Protein AF-D9QNC5-F1 (afdb_monomer_lite)

Secondary structure (DSSP, 8-state):
------------------EEEEEEEEETTEEEEEEEEE-TTS-EEEEEEEEE-SSTT--EEESSHHHHHHHHHHHHHHHHT-HHHHHHHTT-

Structure (mmCIF, N/CA/C/O backbone):
data_AF-D9QNC5-F1
#
_entry.id   AF-D9QNC5-F1
#
loop_
_atom_site.group_PDB
_atom_site.id
_atom_site.type_symbol
_atom_site.label_atom_id
_atom_site.label_alt_id
_atom_site.label_comp_id
_atom_site.label_asym_id
_atom_site.label_entity_id
_atom_site.label_seq_id
_atom_site.pdbx_PDB_ins_code
_atom_site.Cartn_x
_atom_site.Cartn_y
_atom_site.Cartn_z
_atom_site.occupancy
_atom_site.B_iso_or_equiv
_atom_site.auth_seq_id
_atom_site.auth_comp_id
_atom_site.auth_asym_id
_atom_site.auth_atom_id
_atom_site.pdbx_PDB_model_num
ATOM 1 N N . MET A 1 1 ? 14.129 -53.315 14.586 1.00 46.72 1 MET A N 1
ATOM 2 C CA . MET A 1 1 ? 15.032 -52.186 14.903 1.00 46.72 1 MET A CA 1
ATOM 3 C C . MET A 1 1 ? 15.669 -51.707 13.609 1.00 46.72 1 MET A C 1
ATOM 5 O O . MET A 1 1 ? 16.353 -52.487 12.968 1.00 46.72 1 MET A O 1
ATOM 9 N N . GLY A 1 2 ? 15.410 -50.463 13.215 1.00 40.59 2 GLY A N 1
ATOM 10 C CA . GLY A 1 2 ? 15.997 -49.821 12.038 1.00 40.59 2 GLY A CA 1
ATOM 11 C C . GLY A 1 2 ? 15.637 -48.341 12.077 1.00 40.59 2 GLY A C 1
ATOM 12 O O . GLY A 1 2 ? 14.490 -47.980 11.849 1.00 40.59 2 GLY A O 1
ATOM 13 N N . ARG A 1 3 ? 16.591 -47.516 12.514 1.00 44.19 3 ARG A N 1
ATOM 14 C CA . ARG A 1 3 ? 16.491 -46.054 12.615 1.00 44.19 3 ARG A CA 1
ATOM 15 C C . ARG A 1 3 ? 16.592 -45.405 11.228 1.00 44.19 3 ARG A C 1
ATOM 17 O O . ARG A 1 3 ? 17.121 -46.024 10.311 1.00 44.19 3 ARG A O 1
ATOM 24 N N . GLN A 1 4 ? 16.270 -44.106 11.218 1.00 48.12 4 GLN A N 1
ATOM 25 C CA . GLN A 1 4 ? 16.523 -43.057 10.213 1.00 48.12 4 GLN A CA 1
ATOM 26 C C . GLN A 1 4 ? 15.246 -42.701 9.438 1.00 48.12 4 GLN A C 1
ATOM 28 O O . GLN A 1 4 ? 14.660 -43.541 8.780 1.00 48.12 4 GLN A O 1
ATOM 33 N N . GLY A 1 5 ? 14.681 -41.501 9.540 1.00 38.09 5 GLY A N 1
ATOM 34 C CA . GLY A 1 5 ? 15.308 -40.208 9.786 1.00 38.09 5 GLY A CA 1
ATOM 35 C C . GLY A 1 5 ? 15.245 -39.412 8.489 1.00 38.09 5 GLY A C 1
ATOM 36 O O . GLY A 1 5 ? 15.911 -39.762 7.527 1.00 38.09 5 GLY A O 1
ATOM 37 N N . SER A 1 6 ? 14.444 -38.350 8.508 1.00 47.56 6 SER A N 1
ATOM 38 C CA . SER A 1 6 ? 14.621 -37.147 7.694 1.00 47.56 6 SER A CA 1
ATOM 39 C C . SER A 1 6 ? 14.641 -37.327 6.174 1.00 47.56 6 SER A C 1
ATOM 41 O O . SER A 1 6 ? 15.666 -37.594 5.556 1.00 47.56 6 SER A O 1
ATOM 43 N N . THR A 1 7 ? 13.547 -36.949 5.519 1.00 4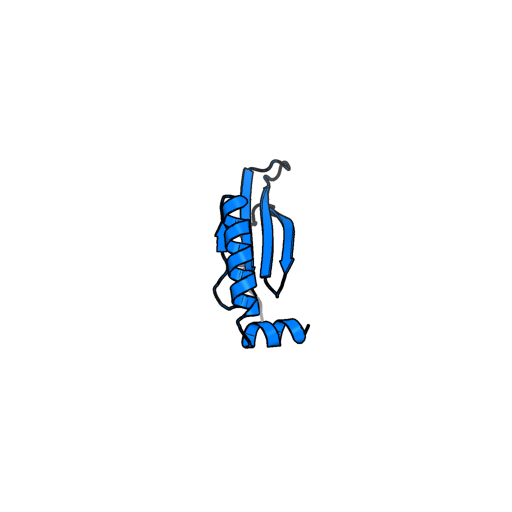6.09 7 THR A N 1
ATOM 44 C CA . THR A 1 7 ? 13.687 -36.296 4.214 1.00 46.09 7 THR A CA 1
ATOM 45 C C . THR A 1 7 ? 12.787 -35.080 4.184 1.00 46.09 7 THR A C 1
ATOM 47 O O . THR A 1 7 ? 11.579 -35.157 3.971 1.00 46.09 7 THR A O 1
ATOM 50 N N . LEU A 1 8 ? 13.433 -33.946 4.466 1.00 46.97 8 LEU A N 1
ATOM 51 C CA . LEU A 1 8 ? 12.949 -32.606 4.206 1.00 46.97 8 LEU A CA 1
ATOM 52 C C . LEU A 1 8 ? 12.242 -32.582 2.848 1.00 46.97 8 LEU A C 1
ATOM 54 O O . LEU A 1 8 ? 12.875 -32.790 1.808 1.00 46.97 8 LEU A O 1
ATOM 58 N N . ARG A 1 9 ? 10.950 -32.243 2.834 1.00 39.53 9 ARG A N 1
ATOM 59 C CA . ARG A 1 9 ? 10.347 -31.685 1.626 1.00 39.53 9 ARG A CA 1
ATOM 60 C C . ARG A 1 9 ? 10.987 -30.322 1.403 1.00 39.53 9 ARG A C 1
ATOM 62 O O . ARG A 1 9 ? 10.561 -29.311 1.948 1.00 39.53 9 ARG A O 1
ATOM 69 N N . LYS A 1 10 ? 12.045 -30.348 0.597 1.00 45.81 10 LYS A N 1
ATOM 70 C CA . LYS A 1 10 ? 12.599 -29.230 -0.157 1.00 45.81 10 LYS A CA 1
ATOM 71 C C . LYS A 1 10 ? 11.450 -28.629 -0.969 1.00 45.81 10 LYS A C 1
ATOM 73 O O . LYS A 1 10 ? 11.203 -29.035 -2.103 1.00 45.81 10 LYS A O 1
ATOM 78 N N . LEU A 1 11 ? 10.693 -27.713 -0.363 1.00 47.00 11 LEU A N 1
ATOM 79 C CA . LEU A 1 11 ? 9.836 -26.810 -1.112 1.00 47.00 11 LEU A CA 1
ATOM 80 C C . LEU A 1 11 ? 10.793 -25.973 -1.951 1.00 47.00 11 LEU A C 1
ATOM 82 O O . LEU A 1 11 ? 11.573 -25.173 -1.439 1.00 47.00 11 LEU A O 1
ATOM 86 N N . ARG A 1 12 ? 10.815 -26.328 -3.238 1.00 41.03 12 ARG A N 1
ATOM 87 C CA . ARG A 1 12 ? 11.523 -25.652 -4.318 1.00 41.03 12 ARG A CA 1
ATOM 88 C C . ARG A 1 12 ? 11.459 -24.154 -4.068 1.00 41.03 12 ARG A C 1
ATOM 90 O O . ARG A 1 12 ? 10.371 -23.610 -3.890 1.00 41.03 12 ARG A O 1
ATOM 97 N N . GLY A 1 13 ? 12.627 -23.521 -4.089 1.00 37.94 13 GLY A N 1
ATOM 98 C CA . GLY A 1 13 ? 12.710 -22.083 -4.216 1.00 37.94 13 GLY A CA 1
ATOM 99 C C . GLY A 1 13 ? 11.820 -21.639 -5.369 1.00 37.94 13 GLY A C 1
ATOM 100 O O . GLY A 1 13 ? 12.100 -21.920 -6.531 1.00 37.94 13 GLY A O 1
ATOM 101 N N . ILE A 1 14 ? 10.764 -20.913 -5.038 1.00 48.38 14 ILE A N 1
ATOM 102 C CA . ILE A 1 14 ? 10.494 -19.690 -5.771 1.00 48.38 14 ILE A CA 1
ATOM 103 C C . ILE A 1 14 ? 11.678 -18.795 -5.429 1.00 48.38 14 ILE A C 1
ATOM 105 O O . ILE A 1 14 ? 11.699 -18.146 -4.388 1.00 48.38 14 ILE A O 1
ATOM 109 N N . ALA A 1 15 ? 12.729 -18.860 -6.249 1.00 46.44 15 ALA A N 1
ATOM 110 C CA . ALA A 1 15 ? 13.670 -17.760 -6.325 1.00 46.44 15 ALA A CA 1
ATOM 111 C C . ALA A 1 15 ? 12.817 -16.558 -6.737 1.00 46.44 15 ALA A C 1
ATOM 113 O O . ALA A 1 15 ? 12.496 -16.396 -7.913 1.00 46.44 15 ALA A O 1
ATOM 114 N N . GLY A 1 16 ? 12.311 -15.820 -5.746 1.00 56.41 16 GLY A N 1
ATOM 115 C CA . GLY A 1 16 ? 11.633 -14.563 -5.989 1.00 56.41 16 GLY A CA 1
ATOM 116 C C . GLY A 1 16 ? 12.598 -13.727 -6.807 1.00 56.41 16 GLY A C 1
ATOM 117 O O . GLY A 1 16 ? 13.768 -13.607 -6.434 1.00 56.41 16 GLY A O 1
ATOM 118 N N . MET A 1 17 ? 12.140 -13.227 -7.954 1.00 63.47 17 MET A N 1
ATOM 119 C CA . MET A 1 17 ? 12.873 -12.185 -8.668 1.00 63.47 17 MET A CA 1
ATOM 120 C C . MET A 1 17 ? 13.277 -11.134 -7.626 1.00 63.47 17 MET A C 1
ATOM 122 O O . MET A 1 17 ? 12.428 -10.786 -6.798 1.00 63.47 17 MET A O 1
ATOM 126 N N . PRO A 1 18 ? 14.546 -10.691 -7.585 1.00 80.31 18 PRO A N 1
ATOM 127 C CA . PRO A 1 18 ? 14.960 -9.724 -6.585 1.00 80.31 18 PRO A CA 1
ATOM 128 C C . PRO A 1 18 ? 14.076 -8.487 -6.739 1.00 80.31 18 PRO A C 1
ATOM 130 O O . PRO A 1 18 ? 14.080 -7.843 -7.779 1.00 80.31 18 PRO A O 1
ATOM 133 N N . SER A 1 19 ? 13.251 -8.201 -5.736 1.00 83.38 19 SER A N 1
ATOM 134 C CA . SER A 1 19 ? 12.307 -7.089 -5.781 1.00 83.38 19 SER A CA 1
ATOM 135 C C . SER A 1 19 ? 12.751 -6.007 -4.814 1.00 83.38 19 SER A C 1
ATOM 137 O O . SER A 1 19 ? 12.953 -6.281 -3.627 1.00 83.38 19 SER A O 1
ATOM 139 N N . ARG A 1 20 ? 12.864 -4.771 -5.291 1.00 88.56 20 ARG A N 1
ATOM 140 C CA . ARG A 1 20 ? 13.063 -3.606 -4.434 1.00 88.56 20 ARG A CA 1
ATOM 141 C C . ARG A 1 20 ? 11.697 -3.089 -4.016 1.00 88.56 20 ARG A C 1
ATOM 143 O O . ARG A 1 20 ? 10.836 -2.870 -4.855 1.00 88.56 20 ARG A O 1
ATOM 150 N N . THR A 1 21 ? 11.486 -2.923 -2.716 1.00 91.00 21 THR A N 1
ATOM 151 C CA . THR A 1 21 ? 10.258 -2.316 -2.193 1.00 91.00 21 THR A CA 1
ATOM 152 C C . THR A 1 21 ? 10.591 -0.966 -1.580 1.00 91.00 21 THR A C 1
ATOM 154 O O . THR A 1 21 ? 11.520 -0.863 -0.779 1.00 91.00 21 THR A O 1
ATOM 157 N N . THR A 1 22 ? 9.832 0.059 -1.941 1.00 92.75 22 THR A N 1
ATOM 158 C CA . THR A 1 22 ? 9.933 1.407 -1.385 1.00 92.75 22 THR A CA 1
ATOM 159 C C . THR A 1 22 ? 8.586 1.786 -0.797 1.00 92.75 22 THR A C 1
ATOM 161 O O . THR A 1 22 ? 7.563 1.709 -1.470 1.00 92.75 22 THR A O 1
ATOM 164 N N . GLU A 1 23 ? 8.567 2.169 0.475 1.00 93.69 23 GLU A N 1
ATOM 165 C CA . GLU A 1 23 ? 7.365 2.725 1.090 1.00 93.69 23 GLU A CA 1
ATOM 166 C C . GLU A 1 23 ? 7.151 4.152 0.597 1.00 93.69 23 GLU A C 1
ATOM 168 O O . GLU A 1 23 ? 8.078 4.958 0.626 1.00 93.69 23 GLU A O 1
ATOM 173 N N . LEU A 1 24 ? 5.940 4.434 0.119 1.00 92.94 24 LEU A N 1
ATOM 174 C CA . LEU A 1 24 ? 5.566 5.757 -0.369 1.00 92.94 24 LEU A CA 1
ATOM 175 C C . LEU A 1 24 ? 4.748 6.512 0.677 1.00 92.94 24 LEU A C 1
ATOM 177 O O . LEU A 1 24 ? 5.044 7.668 0.965 1.00 92.94 24 LEU A O 1
ATOM 181 N N . LYS A 1 25 ? 3.712 5.863 1.222 1.00 92.81 25 LYS A N 1
ATOM 182 C CA . LYS A 1 25 ? 2.746 6.462 2.153 1.00 92.81 25 LYS A CA 1
ATOM 183 C C . LYS A 1 25 ? 2.255 5.423 3.156 1.00 92.81 25 LYS A C 1
ATOM 185 O O . LYS A 1 25 ? 2.060 4.261 2.791 1.00 92.81 25 LYS A O 1
ATOM 190 N N . THR A 1 26 ? 2.001 5.864 4.384 1.00 92.94 26 THR A N 1
ATOM 191 C CA . THR A 1 26 ? 1.407 5.049 5.449 1.00 92.94 26 THR A CA 1
ATOM 192 C C . THR A 1 26 ? 0.480 5.920 6.289 1.00 92.94 26 THR A C 1
ATOM 194 O O . THR A 1 26 ? 0.922 6.934 6.820 1.00 92.94 26 THR A O 1
ATOM 197 N N . GLU A 1 27 ? -0.789 5.531 6.420 1.00 90.62 27 GLU A N 1
ATOM 198 C CA . GLU A 1 27 ? -1.797 6.269 7.191 1.00 90.62 27 GLU A CA 1
ATOM 199 C C . GLU A 1 27 ? -2.952 5.355 7.621 1.00 90.62 27 GLU A C 1
ATOM 201 O O . GLU A 1 27 ? -3.363 4.483 6.863 1.00 90.62 27 GLU A O 1
ATOM 206 N N . ALA A 1 28 ? -3.478 5.532 8.840 1.00 86.62 28 ALA A N 1
ATOM 207 C CA . ALA A 1 28 ? -4.639 4.794 9.365 1.00 86.62 28 ALA A CA 1
ATOM 208 C C . ALA A 1 28 ? -4.562 3.253 9.224 1.00 86.62 28 ALA A C 1
ATOM 210 O O . ALA A 1 28 ? -5.578 2.581 9.055 1.00 86.62 28 ALA A O 1
ATOM 211 N N . GLY A 1 29 ? -3.354 2.675 9.277 1.00 85.81 29 GLY A N 1
ATOM 212 C CA . GLY A 1 29 ? -3.133 1.236 9.069 1.00 85.81 29 GLY A CA 1
ATOM 213 C C . GLY A 1 29 ? -3.132 0.788 7.598 1.00 85.81 29 GLY A C 1
ATOM 214 O O . GLY A 1 29 ? -3.002 -0.404 7.315 1.00 85.81 29 GLY A O 1
ATOM 215 N N . VAL A 1 30 ? -3.242 1.725 6.658 1.00 90.25 30 VAL A N 1
ATOM 216 C CA . VAL A 1 30 ? -3.075 1.525 5.216 1.00 90.25 30 VAL A CA 1
ATOM 217 C C . VAL A 1 30 ? -1.652 1.909 4.825 1.00 90.25 30 VAL A C 1
ATOM 219 O O . VAL A 1 30 ? -1.114 2.916 5.277 1.00 90.25 30 VAL A O 1
ATOM 222 N N . ARG A 1 31 ? -1.026 1.109 3.967 1.00 93.25 31 ARG A N 1
ATOM 223 C CA . ARG A 1 31 ? 0.342 1.310 3.488 1.00 93.25 31 ARG A CA 1
ATOM 224 C C . ARG A 1 31 ? 0.400 1.133 1.979 1.00 93.25 31 ARG A C 1
ATOM 226 O O . ARG A 1 31 ? -0.062 0.121 1.447 1.00 93.25 31 ARG A O 1
ATOM 233 N N . LEU A 1 32 ? 1.001 2.109 1.309 1.00 93.44 32 LEU A N 1
ATOM 234 C CA . LEU A 1 32 ? 1.277 2.115 -0.119 1.00 93.44 32 LEU A CA 1
ATOM 235 C C . LEU A 1 32 ? 2.776 1.925 -0.349 1.00 93.44 32 LEU A C 1
ATOM 237 O O . LEU A 1 32 ? 3.609 2.693 0.136 1.00 93.44 32 LEU A O 1
ATOM 241 N N . THR A 1 33 ? 3.118 0.902 -1.122 1.00 94.62 33 THR A N 1
ATOM 242 C CA . THR A 1 33 ? 4.499 0.556 -1.464 1.00 94.62 33 THR A CA 1
ATOM 243 C C . THR A 1 33 ? 4.675 0.486 -2.975 1.00 94.62 33 THR A C 1
ATOM 245 O O . THR A 1 33 ? 3.817 -0.042 -3.675 1.00 94.62 33 THR A O 1
ATOM 248 N N . LEU A 1 34 ? 5.787 1.001 -3.486 1.00 93.19 34 LEU A N 1
ATOM 249 C CA . LEU A 1 34 ? 6.272 0.714 -4.830 1.00 93.19 34 LEU A CA 1
ATOM 250 C C . LEU A 1 34 ? 7.103 -0.564 -4.772 1.00 93.19 34 LEU A C 1
ATOM 252 O O . LEU A 1 34 ? 8.031 -0.666 -3.974 1.00 93.19 34 LEU A O 1
ATOM 256 N N . VAL A 1 35 ? 6.773 -1.527 -5.618 1.00 92.75 35 VAL A N 1
ATOM 257 C CA . VAL A 1 35 ? 7.511 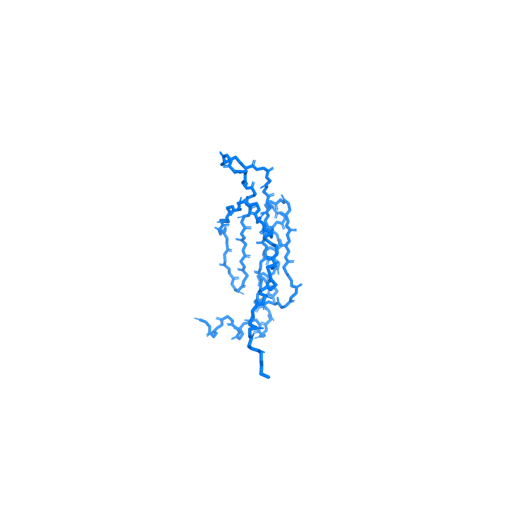-2.771 -5.791 1.00 92.75 35 VAL A CA 1
ATOM 258 C C . VAL A 1 35 ? 8.095 -2.770 -7.194 1.00 92.75 35 VAL A C 1
ATOM 260 O O . VAL A 1 35 ? 7.376 -2.786 -8.191 1.00 92.75 35 VAL A O 1
ATOM 263 N N . GLU A 1 36 ? 9.416 -2.747 -7.268 1.00 92.25 36 GLU A N 1
ATOM 264 C CA . GLU A 1 36 ? 10.172 -2.849 -8.505 1.00 92.25 36 GLU A CA 1
ATOM 265 C C . GLU A 1 36 ? 10.740 -4.261 -8.609 1.00 92.25 36 GLU A C 1
ATOM 267 O O . GLU A 1 36 ? 11.511 -4.702 -7.757 1.00 92.25 36 GLU A O 1
ATOM 272 N N . GLU A 1 37 ? 10.367 -4.985 -9.654 1.00 89.69 37 GLU A N 1
ATOM 273 C CA . GLU A 1 37 ? 11.009 -6.238 -10.020 1.00 89.69 37 GLU A CA 1
ATOM 274 C C . GLU A 1 37 ? 12.346 -5.918 -10.674 1.00 89.69 37 GLU A C 1
ATOM 276 O O . GLU A 1 37 ? 12.405 -5.343 -11.764 1.00 89.69 37 GLU A O 1
ATOM 281 N N . VAL A 1 38 ? 13.427 -6.290 -10.006 1.00 91.12 38 VAL A N 1
ATOM 282 C CA . VAL A 1 38 ? 14.789 -6.054 -10.462 1.00 91.12 38 VAL A CA 1
ATOM 283 C C . VAL A 1 38 ? 15.309 -7.331 -11.114 1.00 91.12 38 VAL A C 1
ATOM 285 O O . VAL A 1 38 ? 15.017 -8.453 -10.696 1.00 91.12 38 VAL A O 1
ATOM 288 N N . THR A 1 39 ? 16.077 -7.185 -12.185 1.00 85.94 39 THR A N 1
ATOM 289 C CA . THR A 1 39 ? 16.831 -8.297 -12.758 1.00 85.94 39 THR A CA 1
ATOM 290 C C . THR A 1 39 ? 18.040 -8.624 -11.873 1.00 85.94 39 THR A C 1
ATOM 292 O O . THR A 1 39 ? 18.485 -7.789 -11.082 1.00 85.94 39 THR A O 1
ATOM 295 N N . PRO A 1 40 ? 18.666 -9.802 -12.036 1.00 82.38 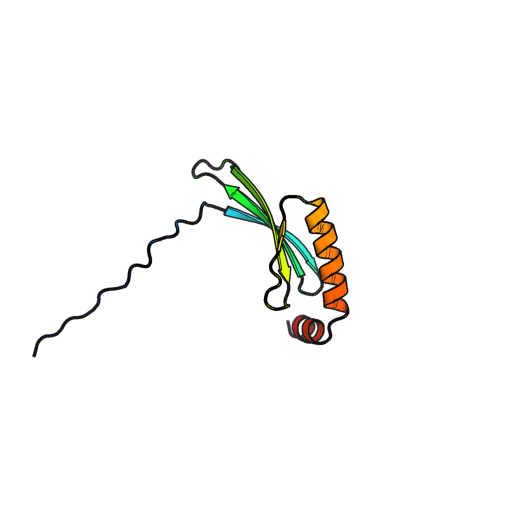40 PRO A N 1
ATOM 296 C CA . PRO A 1 40 ? 19.930 -10.110 -11.361 1.00 82.38 40 PRO A CA 1
ATOM 297 C C . PRO A 1 40 ? 21.072 -9.120 -11.662 1.00 82.38 40 PRO A C 1
ATOM 299 O O . PRO A 1 40 ? 22.054 -9.089 -10.929 1.00 82.38 40 PRO A O 1
ATOM 302 N N . LEU A 1 41 ? 20.947 -8.314 -12.725 1.00 83.12 41 LEU A N 1
ATOM 303 C CA . LEU A 1 41 ? 21.913 -7.288 -13.128 1.00 83.12 41 LEU A CA 1
ATOM 304 C C . LEU A 1 41 ? 21.619 -5.905 -12.517 1.00 83.12 41 LEU A C 1
ATOM 306 O O . LEU A 1 41 ? 22.316 -4.945 -12.829 1.00 83.12 41 LEU A O 1
ATOM 310 N N . GLY A 1 42 ? 20.589 -5.780 -11.674 1.00 79.94 42 GLY A N 1
ATOM 311 C CA . GLY A 1 42 ? 20.233 -4.518 -11.019 1.00 79.94 42 GLY A CA 1
ATOM 312 C C . GLY A 1 42 ? 19.340 -3.589 -11.848 1.00 79.94 42 GLY A C 1
ATOM 313 O O . GLY A 1 42 ? 19.064 -2.474 -11.413 1.00 79.94 42 GLY A O 1
ATOM 314 N N . THR A 1 43 ? 18.865 -4.017 -13.022 1.00 85.88 43 THR A N 1
ATOM 315 C CA . THR A 1 43 ? 17.949 -3.215 -13.852 1.00 85.88 43 THR A CA 1
ATOM 316 C C . THR A 1 43 ? 16.491 -3.453 -13.467 1.00 85.88 43 THR A C 1
ATOM 318 O O . THR A 1 43 ? 16.098 -4.590 -13.211 1.00 85.88 43 THR A O 1
ATOM 321 N N . VAL A 1 44 ? 15.669 -2.401 -13.447 1.00 88.31 44 VAL A N 1
ATOM 322 C CA . VAL A 1 44 ? 14.224 -2.525 -13.195 1.00 88.31 44 VAL A CA 1
ATOM 323 C C . VAL A 1 44 ? 13.545 -3.107 -14.435 1.00 88.31 44 VAL A C 1
ATOM 325 O O . VAL A 1 44 ? 13.618 -2.537 -15.521 1.00 88.31 44 VAL A O 1
ATOM 328 N N . ARG A 1 45 ? 12.899 -4.263 -14.272 1.00 88.50 45 ARG A N 1
ATOM 329 C CA . ARG A 1 45 ? 12.137 -4.962 -15.315 1.00 88.50 45 ARG A CA 1
ATOM 330 C C . ARG A 1 45 ? 10.673 -4.541 -15.324 1.00 88.50 45 ARG A C 1
ATOM 332 O O . ARG A 1 45 ? 10.087 -4.399 -16.392 1.00 88.50 45 ARG A O 1
ATOM 339 N N . ALA A 1 46 ? 10.083 -4.400 -14.143 1.00 87.00 46 ALA A N 1
ATOM 340 C CA . ALA A 1 46 ? 8.694 -4.009 -13.967 1.00 87.00 46 ALA A CA 1
ATOM 341 C C . ALA A 1 46 ? 8.540 -3.246 -12.655 1.00 87.00 46 ALA A C 1
ATOM 343 O O . ALA A 1 46 ? 9.271 -3.498 -11.700 1.00 87.00 46 ALA A O 1
ATOM 344 N N . SER A 1 47 ? 7.570 -2.345 -12.597 1.00 90.31 47 SER A N 1
ATOM 345 C CA . SER A 1 47 ? 7.171 -1.670 -11.371 1.00 90.31 47 SER A CA 1
ATOM 346 C C . SER A 1 47 ? 5.665 -1.793 -11.192 1.00 90.31 47 SER A C 1
ATOM 348 O O . SER A 1 47 ? 4.893 -1.744 -12.150 1.00 90.31 47 SER A O 1
ATOM 350 N N . HIS A 1 48 ? 5.244 -2.003 -9.954 1.00 92.56 48 HIS A N 1
ATOM 351 C CA . HIS A 1 48 ? 3.845 -2.000 -9.568 1.00 92.56 48 HIS A CA 1
ATOM 352 C C . HIS A 1 48 ? 3.700 -1.435 -8.163 1.00 92.56 48 HIS A C 1
ATOM 354 O O . HIS A 1 48 ? 4.614 -1.472 -7.346 1.00 92.56 48 HIS A O 1
ATOM 360 N N . TYR A 1 49 ? 2.523 -0.915 -7.875 1.00 92.75 49 TYR A N 1
ATOM 361 C CA . TYR A 1 49 ? 2.166 -0.368 -6.583 1.00 92.75 49 TYR A CA 1
ATOM 362 C C . TYR A 1 49 ? 1.373 -1.412 -5.820 1.00 92.75 49 TYR A C 1
ATOM 364 O O . TYR A 1 49 ? 0.461 -2.041 -6.356 1.00 92.75 49 TYR A O 1
ATOM 372 N N . ARG A 1 50 ? 1.722 -1.612 -4.559 1.00 92.19 50 ARG A N 1
ATOM 373 C CA . ARG A 1 50 ? 1.053 -2.541 -3.667 1.00 92.19 50 ARG A CA 1
ATOM 374 C C . ARG A 1 50 ? 0.470 -1.771 -2.498 1.00 92.19 50 ARG A C 1
ATOM 376 O O . ARG A 1 50 ? 1.196 -1.107 -1.757 1.00 92.19 50 ARG A O 1
ATOM 383 N N . LEU A 1 51 ? -0.836 -1.923 -2.334 1.00 91.12 51 LEU A N 1
ATOM 384 C CA . LEU A 1 51 ? -1.606 -1.383 -1.230 1.00 91.12 51 LEU A CA 1
ATOM 385 C C . LEU A 1 51 ? -1.949 -2.508 -0.253 1.00 91.12 51 LEU A C 1
ATOM 387 O O . LEU A 1 51 ? -2.495 -3.551 -0.630 1.00 91.12 51 LEU A O 1
ATOM 391 N N . THR A 1 52 ? -1.596 -2.297 1.008 1.00 89.62 52 THR A N 1
ATOM 392 C CA . THR A 1 52 ? -1.876 -3.206 2.121 1.00 89.62 52 THR A CA 1
ATOM 393 C C . THR A 1 52 ? -2.645 -2.461 3.197 1.00 89.62 52 THR A C 1
ATOM 395 O O . THR A 1 52 ? -2.280 -1.342 3.536 1.00 89.62 52 THR A O 1
ATOM 398 N N . THR A 1 53 ? -3.680 -3.085 3.746 1.00 88.88 53 THR A N 1
ATOM 399 C CA . THR A 1 53 ? -4.525 -2.541 4.817 1.00 88.88 53 THR A CA 1
ATOM 400 C C . THR A 1 53 ? -4.652 -3.578 5.934 1.00 88.88 53 THR A C 1
ATOM 402 O O . THR A 1 53 ? -4.394 -4.765 5.716 1.00 88.88 53 THR A O 1
ATOM 405 N N . LEU A 1 54 ? -5.044 -3.134 7.128 1.00 85.12 54 LEU A N 1
ATOM 406 C CA . LEU A 1 54 ? -5.373 -4.001 8.264 1.00 85.12 54 LEU A CA 1
ATOM 407 C C . LEU A 1 54 ? -6.648 -4.824 8.036 1.00 85.12 54 LEU A C 1
ATOM 409 O O . LEU A 1 54 ? -6.902 -5.789 8.758 1.00 85.12 54 LEU A O 1
ATOM 413 N N . ARG A 1 55 ? -7.446 -4.475 7.024 1.00 79.44 55 ARG A N 1
ATOM 414 C CA . ARG A 1 55 ? -8.624 -5.252 6.650 1.00 79.44 55 ARG A CA 1
ATOM 415 C C . ARG A 1 55 ? -8.248 -6.562 5.949 1.00 79.44 55 ARG A C 1
ATOM 417 O O . ARG A 1 55 ? -7.391 -6.576 5.060 1.00 79.44 55 ARG A O 1
ATOM 424 N N . PRO A 1 56 ? -8.906 -7.681 6.297 1.00 70.31 56 PRO A N 1
ATOM 425 C CA . PRO A 1 56 ? -8.616 -8.970 5.686 1.00 70.31 56 PRO A CA 1
ATOM 426 C C . PRO A 1 56 ? -8.969 -8.985 4.189 1.00 70.31 56 PRO A C 1
ATOM 428 O O . PRO A 1 56 ? -9.980 -8.433 3.764 1.00 70.31 56 PRO A O 1
ATOM 431 N N . ASN A 1 57 ? -8.145 -9.676 3.393 1.00 67.25 57 ASN A N 1
ATOM 432 C CA . ASN A 1 57 ? -8.347 -9.959 1.961 1.00 67.25 57 ASN A CA 1
ATOM 433 C C . ASN A 1 57 ? -8.398 -8.751 1.003 1.00 67.25 57 ASN A C 1
ATOM 435 O O . ASN A 1 57 ? -8.864 -8.895 -0.124 1.00 67.25 57 ASN A O 1
ATOM 439 N N . GLN A 1 58 ? -7.883 -7.583 1.392 1.00 71.25 58 GLN A N 1
ATOM 440 C CA . GLN A 1 58 ? -7.931 -6.370 0.559 1.00 71.25 58 GLN A CA 1
ATOM 441 C C . GLN A 1 58 ? -6.579 -5.933 -0.024 1.00 71.25 58 GLN A C 1
ATOM 443 O O . GLN A 1 58 ? -6.395 -4.768 -0.368 1.00 71.25 58 GLN A O 1
ATOM 448 N N . GLN A 1 59 ? -5.616 -6.847 -0.178 1.00 72.06 59 GLN A N 1
ATOM 449 C CA . GLN A 1 59 ? -4.373 -6.495 -0.871 1.00 72.06 59 GLN A CA 1
ATOM 450 C C . GLN A 1 59 ? -4.668 -6.153 -2.335 1.00 72.06 59 GLN A C 1
ATOM 452 O O . GLN A 1 59 ? -5.229 -6.973 -3.063 1.00 72.06 59 GLN A O 1
ATOM 457 N N . ARG A 1 60 ? -4.272 -4.952 -2.769 1.00 82.88 60 ARG A N 1
ATOM 458 C CA . ARG A 1 60 ? -4.433 -4.499 -4.157 1.00 82.88 60 ARG A CA 1
ATOM 459 C C . ARG A 1 60 ? -3.070 -4.273 -4.789 1.00 82.88 60 ARG A C 1
ATOM 461 O O . ARG A 1 60 ? -2.191 -3.662 -4.184 1.00 82.88 60 ARG A O 1
ATOM 468 N N . VAL A 1 61 ? -2.914 -4.769 -6.012 1.00 84.19 61 VAL A N 1
ATOM 469 C CA . VAL A 1 61 ? -1.750 -4.507 -6.861 1.00 84.19 61 VAL A CA 1
ATOM 470 C C . VAL A 1 61 ? -2.213 -3.646 -8.027 1.00 84.19 61 VAL A C 1
ATOM 472 O O . VAL A 1 61 ? -3.186 -3.981 -8.699 1.00 84.19 61 VAL A O 1
ATOM 475 N N . LEU A 1 62 ? -1.543 -2.518 -8.234 1.00 88.75 62 LEU A N 1
ATOM 476 C CA . LEU A 1 62 ? -1.928 -1.467 -9.168 1.00 88.75 62 LEU A CA 1
ATOM 477 C C . LEU A 1 62 ? -0.740 -1.130 -10.068 1.00 88.75 62 LEU A C 1
ATOM 479 O O . LEU A 1 62 ? 0.400 -1.091 -9.620 1.00 88.75 62 LEU A O 1
ATOM 483 N N . ALA A 1 63 ? -0.991 -0.894 -11.353 1.00 86.50 63 ALA A N 1
ATOM 484 C CA . ALA A 1 63 ? 0.076 -0.658 -12.330 1.00 86.50 63 ALA A CA 1
ATOM 485 C C . ALA A 1 63 ? 0.520 0.814 -12.421 1.00 86.50 63 ALA A C 1
ATOM 487 O O . ALA A 1 63 ? 1.569 1.102 -12.989 1.00 86.50 63 ALA A O 1
ATOM 488 N N . ARG A 1 64 ? -0.281 1.755 -11.907 1.00 89.81 64 ARG A N 1
ATOM 489 C CA . ARG A 1 64 ? -0.060 3.205 -12.038 1.00 89.81 64 ARG A CA 1
ATOM 490 C C . ARG A 1 64 ? -0.100 3.888 -10.678 1.00 89.81 64 ARG A C 1
ATOM 492 O O . ARG A 1 64 ? -0.905 3.490 -9.839 1.00 89.81 64 ARG A O 1
ATOM 499 N N . LEU A 1 65 ? 0.733 4.919 -10.503 1.00 88.75 65 LEU A N 1
ATOM 500 C CA . LEU A 1 65 ? 0.822 5.682 -9.255 1.00 88.75 65 LEU A CA 1
ATOM 501 C C . LEU A 1 65 ? -0.493 6.391 -8.944 1.00 88.75 65 LEU A C 1
ATOM 503 O O . LEU A 1 65 ? -1.017 6.204 -7.861 1.00 88.75 65 LEU A O 1
ATOM 507 N N . GLU A 1 66 ? -1.045 7.123 -9.910 1.00 90.94 66 GLU A N 1
ATOM 508 C CA . GLU A 1 66 ? -2.287 7.894 -9.755 1.00 90.94 66 GLU A CA 1
ATOM 509 C C . GLU A 1 66 ? -3.435 7.019 -9.232 1.00 90.94 66 GLU A C 1
ATOM 511 O O . GLU A 1 66 ? -3.992 7.281 -8.172 1.00 90.94 66 GLU A O 1
ATOM 516 N N . SER A 1 67 ? -3.688 5.879 -9.885 1.00 88.81 67 SER A N 1
ATOM 517 C CA . SER A 1 67 ? -4.700 4.919 -9.426 1.00 88.81 67 SER A CA 1
ATOM 518 C C . SER A 1 67 ? -4.379 4.316 -8.054 1.00 88.81 67 SER A C 1
ATOM 520 O O . SER A 1 67 ? -5.284 3.895 -7.337 1.00 88.81 67 SER A O 1
ATOM 522 N N . ALA A 1 68 ? -3.097 4.220 -7.695 1.00 90.56 68 ALA A N 1
ATOM 523 C CA . ALA A 1 68 ? -2.666 3.727 -6.394 1.00 90.56 68 ALA A CA 1
ATOM 524 C C . ALA A 1 68 ? -2.830 4.754 -5.277 1.00 90.56 68 ALA A C 1
ATOM 526 O O . ALA A 1 68 ? -3.160 4.361 -4.161 1.00 90.56 68 ALA A O 1
ATOM 527 N N . GLU A 1 69 ? -2.657 6.036 -5.577 1.00 91.88 69 GLU A N 1
ATOM 528 C CA . GLU A 1 69 ? -2.936 7.134 -4.656 1.00 91.88 69 GLU A CA 1
ATOM 529 C C . GLU A 1 69 ? -4.440 7.304 -4.444 1.00 91.88 69 GLU A C 1
ATOM 531 O O . GLU A 1 69 ? -4.884 7.312 -3.302 1.00 91.88 69 GLU A O 1
ATOM 536 N N . GLU A 1 70 ? -5.242 7.289 -5.510 1.00 91.94 70 GLU A N 1
ATOM 537 C CA . GLU A 1 70 ? -6.707 7.312 -5.393 1.00 91.94 70 GLU A CA 1
ATOM 538 C C . GLU A 1 70 ? -7.227 6.130 -4.561 1.00 91.94 70 GLU A C 1
ATOM 540 O O . GLU A 1 70 ? -8.054 6.290 -3.661 1.00 91.94 70 GLU A O 1
ATOM 545 N N . ALA A 1 71 ? -6.723 4.918 -4.827 1.00 90.38 71 ALA A N 1
ATOM 546 C CA . ALA A 1 71 ? -7.090 3.739 -4.050 1.00 90.38 71 ALA A CA 1
ATOM 547 C C . ALA A 1 71 ? -6.618 3.827 -2.590 1.00 90.38 71 ALA A C 1
ATOM 549 O O . ALA A 1 71 ? -7.293 3.289 -1.711 1.00 90.38 71 ALA A O 1
ATOM 550 N N . PHE A 1 72 ? -5.481 4.480 -2.336 1.00 91.62 72 PHE A N 1
ATOM 551 C CA . PHE A 1 72 ? -4.970 4.729 -0.992 1.00 91.62 72 PHE A CA 1
ATOM 552 C C . PHE A 1 72 ? -5.895 5.659 -0.217 1.00 91.62 72 PHE A C 1
ATOM 554 O O . PHE A 1 72 ? -6.350 5.272 0.854 1.00 91.62 72 PHE A O 1
ATOM 561 N N . ASP A 1 73 ? -6.258 6.809 -0.778 1.00 92.06 73 ASP A N 1
ATOM 562 C CA . ASP A 1 73 ? -7.118 7.787 -0.105 1.00 92.06 73 ASP A CA 1
ATOM 563 C C . ASP A 1 73 ? -8.508 7.208 0.199 1.00 92.06 73 ASP A C 1
ATOM 565 O O . ASP A 1 73 ? -9.066 7.402 1.283 1.00 92.06 73 ASP A O 1
ATOM 569 N N . LEU A 1 74 ? -9.065 6.431 -0.736 1.00 91.56 74 LEU A N 1
ATOM 570 C CA . LEU A 1 74 ? -10.328 5.725 -0.523 1.00 91.56 74 LEU A CA 1
ATOM 571 C C . LEU A 1 74 ? -10.227 4.692 0.606 1.00 91.56 74 LEU A C 1
ATOM 573 O O . LEU A 1 74 ? -11.141 4.596 1.428 1.00 91.56 74 LEU A O 1
ATOM 577 N N . GLU A 1 75 ? -9.135 3.927 0.669 1.00 90.88 75 GLU A N 1
ATOM 578 C CA . GLU A 1 75 ? -8.948 2.921 1.715 1.00 90.88 75 GLU A CA 1
ATOM 579 C C . GLU A 1 75 ? -8.649 3.557 3.076 1.00 90.88 75 GLU A C 1
ATOM 581 O O . GLU A 1 75 ? -9.133 3.054 4.089 1.00 90.88 75 GLU A O 1
ATOM 586 N N . VAL A 1 76 ? -7.918 4.676 3.119 1.00 91.31 76 VAL A N 1
ATOM 587 C CA . VAL A 1 76 ? -7.684 5.460 4.341 1.00 91.31 76 VAL A CA 1
ATOM 588 C C . VAL A 1 76 ? -9.009 5.966 4.890 1.00 91.31 76 VAL A C 1
ATOM 590 O O . VAL A 1 76 ? -9.336 5.679 6.039 1.00 91.31 76 VAL A O 1
ATOM 593 N N . ASN A 1 77 ? -9.826 6.620 4.060 1.00 91.69 77 ASN A N 1
ATOM 594 C CA . ASN A 1 77 ? -11.153 7.085 4.467 1.00 91.69 77 ASN A CA 1
ATOM 595 C C . ASN A 1 77 ? -12.020 5.934 4.981 1.00 91.69 77 ASN A C 1
ATOM 597 O O . ASN A 1 77 ? -12.643 6.032 6.039 1.00 91.69 77 ASN A O 1
ATOM 601 N N . ALA A 1 78 ? -12.020 4.808 4.269 1.00 88.94 78 ALA A N 1
ATOM 602 C CA . ALA A 1 78 ? -12.782 3.649 4.688 1.00 88.94 78 ALA A CA 1
ATOM 603 C C . ALA A 1 78 ? -12.245 3.051 6.004 1.00 88.94 78 ALA A C 1
ATO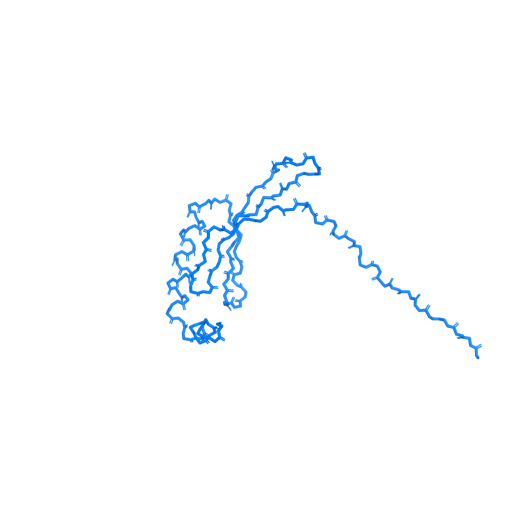M 605 O O . ALA A 1 78 ? -13.045 2.611 6.825 1.00 88.94 78 ALA A O 1
ATOM 606 N N . SER A 1 79 ? -10.929 3.054 6.226 1.00 87.12 79 SER A N 1
ATOM 607 C CA . SER A 1 79 ? -10.268 2.566 7.448 1.00 87.12 79 SER A CA 1
ATOM 608 C C . SER A 1 79 ? -10.510 3.480 8.651 1.00 87.12 79 SER A C 1
ATOM 610 O O . SER A 1 79 ? -10.662 2.998 9.773 1.00 87.12 79 SER A O 1
ATOM 612 N N . LEU A 1 80 ? -10.605 4.792 8.428 1.00 88.75 80 LEU A N 1
ATOM 613 C CA . LEU A 1 80 ? -10.985 5.782 9.441 1.00 88.75 80 LEU A CA 1
ATOM 614 C C . LEU A 1 80 ? -12.433 5.610 9.909 1.00 88.75 80 LEU A C 1
ATOM 616 O O . LEU A 1 80 ? -12.727 5.785 11.089 1.00 88.75 80 LEU A O 1
ATOM 620 N N . MET A 1 81 ? -13.327 5.215 9.003 1.00 88.94 81 MET A N 1
ATOM 621 C CA . MET A 1 81 ? -14.737 4.959 9.317 1.00 88.94 81 MET A CA 1
ATOM 622 C C . MET A 1 81 ? -14.996 3.584 9.948 1.00 88.94 81 MET A C 1
ATOM 624 O O . MET A 1 81 ? -16.114 3.309 10.383 1.00 88.94 81 MET A O 1
ATOM 628 N N . ASP A 1 82 ? -13.995 2.708 9.991 1.00 86.88 82 ASP A N 1
ATOM 629 C CA . ASP A 1 82 ? -14.147 1.335 10.455 1.00 86.88 82 ASP A CA 1
ATOM 630 C C . ASP A 1 82 ? -13.677 1.180 11.901 1.00 86.88 82 ASP A C 1
ATOM 632 O O . ASP A 1 82 ? -12.473 1.210 12.165 1.00 86.88 82 ASP A O 1
ATOM 636 N N . PRO A 1 83 ? -14.598 0.977 12.858 1.00 84.56 83 PRO A N 1
ATOM 637 C CA . PRO A 1 83 ? -14.238 0.915 14.267 1.00 84.56 83 PRO A CA 1
ATOM 638 C C . PRO A 1 83 ? -13.342 -0.284 14.599 1.00 84.56 83 PRO A C 1
ATOM 640 O O . PRO A 1 83 ? -12.576 -0.214 15.557 1.00 84.56 83 PRO A O 1
ATOM 643 N N . VAL A 1 84 ? -13.398 -1.373 13.819 1.00 85.38 84 VAL A N 1
ATOM 644 C CA . VAL A 1 84 ? -12.524 -2.538 14.022 1.00 85.38 84 VAL A CA 1
ATOM 645 C C . VAL A 1 84 ? -11.105 -2.193 13.597 1.00 85.38 84 VAL A C 1
ATOM 647 O O . VAL A 1 84 ? -10.159 -2.476 14.330 1.00 85.38 84 VAL A O 1
ATOM 650 N N . VAL A 1 85 ? -10.950 -1.538 12.445 1.00 84.62 85 VAL A N 1
ATOM 651 C CA . VAL A 1 85 ? -9.641 -1.062 11.983 1.00 84.62 85 VAL A CA 1
ATOM 652 C C . VAL A 1 85 ? -9.086 -0.013 12.939 1.00 84.62 85 VAL A C 1
ATOM 654 O O . VAL A 1 85 ? -7.939 -0.138 13.354 1.00 84.62 85 VAL A O 1
ATOM 657 N N . GLN A 1 86 ? -9.897 0.953 13.377 1.00 86.88 86 GLN A N 1
ATOM 658 C CA . GLN A 1 86 ? -9.480 1.950 14.366 1.00 86.88 86 GLN A CA 1
ATOM 659 C C . GLN A 1 86 ? -9.017 1.303 15.675 1.00 86.88 86 GLN A C 1
ATOM 661 O O . GLN A 1 86 ? -7.947 1.639 16.178 1.00 86.88 86 GLN A O 1
ATOM 666 N N . ALA A 1 87 ? -9.748 0.305 16.183 1.00 84.44 87 ALA A N 1
ATOM 667 C CA . ALA A 1 87 ? -9.334 -0.438 17.371 1.00 84.44 87 ALA A CA 1
ATOM 668 C C . ALA A 1 87 ? -7.995 -1.176 17.182 1.00 84.44 87 ALA A C 1
ATOM 670 O O . ALA A 1 87 ? -7.235 -1.312 18.141 1.00 84.44 87 ALA A O 1
ATOM 671 N N . LEU A 1 88 ? -7.691 -1.651 15.970 1.00 84.00 88 LEU A N 1
ATOM 672 C CA . LEU A 1 88 ? -6.407 -2.282 15.649 1.00 84.00 88 LEU A CA 1
ATOM 673 C C . LEU A 1 88 ? -5.273 -1.256 15.518 1.00 84.00 88 LEU A C 1
ATOM 675 O O . LEU A 1 88 ? -4.173 -1.525 15.993 1.00 84.00 88 LEU A O 1
ATOM 679 N N . VAL A 1 89 ? -5.541 -0.089 14.923 1.00 81.31 89 VAL A N 1
ATOM 680 C CA . VAL A 1 89 ? -4.567 1.006 14.781 1.00 81.31 89 VAL A CA 1
ATOM 681 C C . VAL A 1 89 ? -4.182 1.578 16.144 1.00 81.31 89 VAL A C 1
ATOM 683 O O . VAL A 1 89 ? -3.001 1.732 16.411 1.00 81.31 89 VAL A O 1
ATOM 686 N N . THR A 1 90 ? -5.147 1.849 17.032 1.00 75.19 90 THR A N 1
ATOM 687 C CA . THR A 1 90 ? -4.881 2.416 18.372 1.00 75.19 90 THR A CA 1
ATOM 688 C C . THR A 1 90 ? -4.142 1.451 19.307 1.00 75.19 90 THR A C 1
ATOM 690 O O . THR A 1 90 ? -3.605 1.864 20.331 1.00 75.19 90 THR A O 1
ATOM 693 N N . ARG A 1 91 ? -4.141 0.149 19.000 1.00 65.69 91 ARG A N 1
AT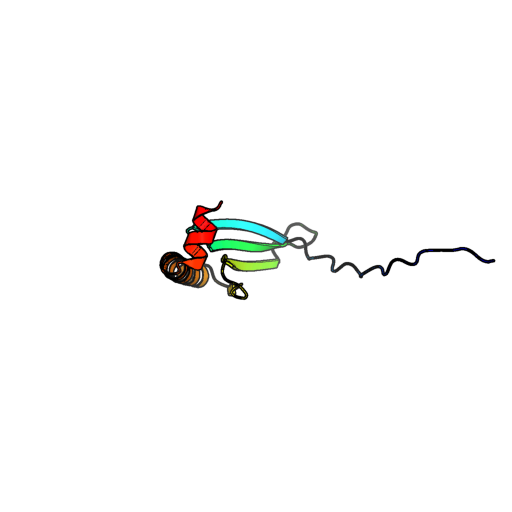OM 694 C CA . ARG A 1 91 ? -3.512 -0.879 19.842 1.00 65.69 91 ARG A CA 1
ATOM 695 C C . ARG A 1 91 ? -2.025 -1.100 19.528 1.00 65.69 91 ARG A C 1
ATOM 697 O O . ARG A 1 91 ? -1.384 -1.875 20.239 1.00 65.69 91 ARG A O 1
ATOM 704 N N . HIS A 1 92 ? -1.505 -0.448 18.491 1.00 51.72 92 HIS A N 1
ATOM 705 C CA . HIS A 1 92 ? -0.091 -0.414 18.116 1.00 51.72 92 HIS A CA 1
ATOM 706 C C . HIS A 1 92 ? 0.545 0.924 18.493 1.00 51.72 92 HIS A C 1
ATOM 708 O O . HIS A 1 92 ? 1.767 0.900 18.760 1.00 51.72 92 HIS A O 1
#

Foldseek 3Di:
DDDDDDDDPPPDDPPPQDWDKDWDDDALQKTKIKIFRAHPVGHGPAIWIWIDGPDPPPIDIGRDPVVSVVVRVVVRVVSV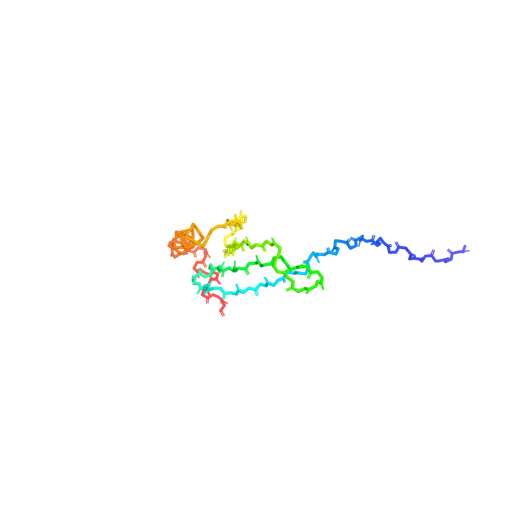VDVVSVVVSVVD

pLDDT: mean 79.23, std 17.33, range [37.94, 94.62]

Organism: Brevundimonas subvibrioides (strain ATCC 15264 / DSM 4735 / LMG 14903 / NBRC 16000 / CB 81) (NCBI:txid633149)

Radius of gyration: 19.23 Å; chains: 1; bounding box: 37×60×35 Å

Sequence (92 aa):
MGRQGSTLRKLRGIAGMPSRTTELKTEAGVRLTLVEEVTPLGTVRASHYRLTTLRPNQQRVLARLESAEEAFDLEVNASLMDPVVQALVTRH